Protein AF-A0A351Z0J1-F1 (afdb_monomer)

pLDDT: mean 97.78, std 1.74, range [86.5, 98.75]

Structure (mmCIF, N/CA/C/O backbone):
data_AF-A0A351Z0J1-F1
#
_entry.id   AF-A0A351Z0J1-F1
#
loop_
_atom_site.group_PDB
_atom_site.id
_atom_site.type_symbol
_atom_site.label_atom_id
_atom_site.label_alt_id
_atom_site.label_comp_id
_atom_site.label_asym_id
_atom_site.label_entity_id
_atom_site.label_seq_id
_atom_site.pdbx_PDB_ins_code
_atom_site.Cartn_x
_atom_site.Cartn_y
_atom_site.Cartn_z
_atom_site.occupancy
_a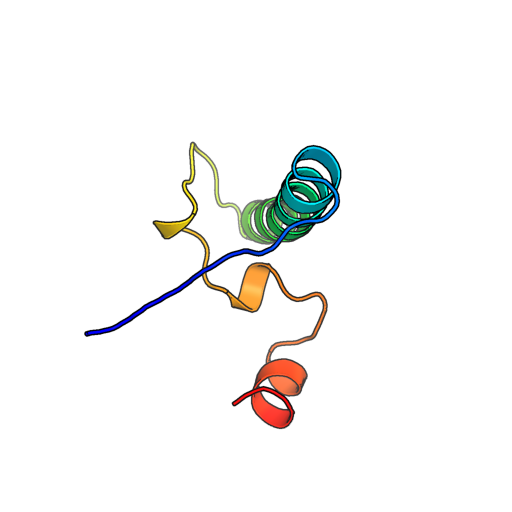tom_site.B_iso_or_equiv
_atom_site.auth_seq_id
_atom_site.auth_comp_id
_atom_site.auth_asym_id
_atom_site.auth_atom_id
_atom_site.pdbx_PDB_model_num
ATOM 1 N N . VAL A 1 1 ? 11.312 -19.811 -11.268 1.00 86.50 1 VAL A N 1
ATOM 2 C CA . VAL A 1 1 ? 11.762 -18.678 -10.425 1.00 86.50 1 VAL A CA 1
ATOM 3 C C . VAL A 1 1 ? 10.660 -17.632 -10.444 1.00 86.50 1 VAL A C 1
ATOM 5 O O . VAL A 1 1 ? 10.071 -17.457 -11.501 1.00 86.50 1 VAL A O 1
ATOM 8 N N . ILE A 1 2 ? 10.329 -17.017 -9.305 1.00 95.69 2 ILE A N 1
ATOM 9 C CA . ILE A 1 2 ? 9.406 -15.871 -9.245 1.00 95.69 2 ILE A CA 1
ATOM 10 C C . ILE A 1 2 ? 10.277 -14.616 -9.170 1.00 95.69 2 ILE A C 1
ATOM 12 O O . ILE A 1 2 ? 11.120 -14.531 -8.279 1.00 95.69 2 ILE A O 1
ATOM 16 N N . GLU A 1 3 ? 10.104 -13.685 -10.107 1.00 97.38 3 GLU A N 1
ATOM 17 C CA . GLU A 1 3 ? 10.932 -12.481 -10.233 1.00 97.38 3 GLU A CA 1
ATOM 18 C C . GLU A 1 3 ? 10.071 -11.216 -10.180 1.00 97.38 3 GLU A C 1
ATOM 20 O O . GLU A 1 3 ? 9.031 -11.132 -10.831 1.00 97.38 3 GLU A O 1
ATOM 25 N N . TYR A 1 4 ? 10.542 -10.226 -9.423 1.00 96.75 4 TYR A N 1
ATOM 26 C CA . TYR A 1 4 ? 9.978 -8.883 -9.364 1.00 96.75 4 TYR A CA 1
ATOM 27 C C . TYR A 1 4 ? 11.114 -7.874 -9.521 1.00 96.75 4 TYR A C 1
ATOM 29 O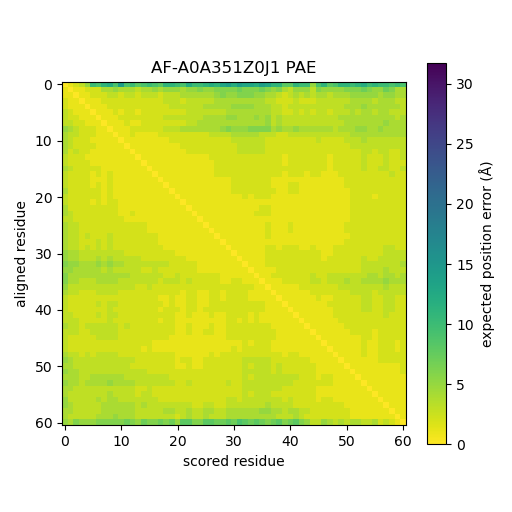 O . TYR A 1 4 ? 12.159 -8.014 -8.885 1.00 96.75 4 TYR A O 1
ATOM 37 N N . SER A 1 5 ? 10.910 -6.847 -10.341 1.00 97.38 5 SER A N 1
ATOM 38 C CA . SER A 1 5 ? 11.886 -5.779 -10.553 1.00 97.38 5 SER A CA 1
ATOM 39 C C . SER A 1 5 ? 11.204 -4.415 -10.588 1.00 97.38 5 SER A C 1
ATOM 41 O O . SER A 1 5 ? 10.012 -4.292 -10.872 1.00 97.38 5 SER A O 1
ATOM 43 N N . LEU A 1 6 ? 11.975 -3.378 -10.269 1.00 97.81 6 LEU A N 1
ATOM 44 C CA . LEU A 1 6 ? 11.556 -1.987 -10.370 1.00 97.81 6 LEU A CA 1
ATOM 45 C C . LEU A 1 6 ? 12.550 -1.252 -11.262 1.00 97.81 6 LEU A C 1
ATOM 47 O O . LEU A 1 6 ? 13.754 -1.272 -11.009 1.00 97.81 6 LEU A O 1
ATOM 51 N N . LYS A 1 7 ? 12.036 -0.564 -12.280 1.00 97.88 7 LYS A N 1
ATOM 52 C CA . LYS A 1 7 ? 12.783 0.426 -13.052 1.00 97.88 7 LYS A CA 1
ATOM 53 C C . LYS A 1 7 ? 12.181 1.788 -12.742 1.00 97.88 7 LYS A C 1
ATOM 55 O O . LYS A 1 7 ? 11.025 2.031 -13.071 1.00 97.88 7 LYS A O 1
ATOM 60 N N . LEU A 1 8 ? 12.945 2.634 -12.058 1.00 97.62 8 LEU A N 1
ATOM 61 C CA . LEU A 1 8 ? 12.458 3.898 -11.513 1.00 97.62 8 LEU A CA 1
ATOM 62 C C . LEU A 1 8 ? 13.226 5.065 -12.124 1.00 97.62 8 LEU A C 1
ATOM 64 O O . LEU A 1 8 ? 14.454 5.071 -12.079 1.00 97.62 8 LEU A O 1
ATOM 68 N N . ASP A 1 9 ? 12.502 6.077 -12.600 1.00 97.31 9 ASP A N 1
ATOM 69 C CA . ASP A 1 9 ? 13.109 7.356 -12.989 1.00 97.31 9 ASP A CA 1
ATOM 70 C C . ASP A 1 9 ? 13.508 8.171 -11.746 1.00 97.31 9 ASP A C 1
ATOM 72 O O . ASP A 1 9 ? 14.547 8.825 -11.721 1.00 97.31 9 ASP A O 1
ATOM 76 N N . SER A 1 10 ? 12.704 8.100 -10.675 1.00 98.06 10 SER A N 1
ATOM 77 C CA . SER A 1 10 ? 12.972 8.757 -9.392 1.00 98.06 10 SER A CA 1
ATOM 78 C C . SER A 1 10 ? 12.605 7.855 -8.216 1.00 98.06 10 SER A C 1
ATOM 80 O O . SER A 1 10 ? 11.430 7.632 -7.910 1.00 98.06 10 SER A O 1
ATOM 82 N N . ASN A 1 11 ? 13.629 7.358 -7.520 1.00 98.44 11 ASN A N 1
ATOM 83 C CA . ASN A 1 11 ? 13.457 6.528 -6.329 1.00 98.44 11 ASN A CA 1
ATOM 84 C C . ASN A 1 11 ? 12.727 7.262 -5.177 1.00 98.44 11 ASN A C 1
ATOM 86 O O . ASN A 1 11 ? 11.814 6.675 -4.588 1.00 98.44 11 ASN A O 1
ATOM 90 N N . PRO A 1 12 ? 13.026 8.546 -4.873 1.00 98.62 12 PRO A N 1
ATOM 91 C CA . PRO A 1 12 ? 12.286 9.286 -3.849 1.00 98.62 12 PRO A CA 1
ATOM 92 C C . PRO A 1 12 ? 10.802 9.471 -4.185 1.00 98.62 12 PRO A C 1
ATOM 94 O O . PRO A 1 12 ? 9.955 9.339 -3.300 1.00 98.62 12 PRO A O 1
ATOM 97 N N . ALA A 1 13 ? 10.473 9.740 -5.454 1.00 98.56 13 ALA A N 1
ATOM 98 C CA . ALA A 1 13 ? 9.085 9.906 -5.879 1.00 98.56 13 ALA A CA 1
ATOM 99 C C . ALA A 1 13 ? 8.307 8.5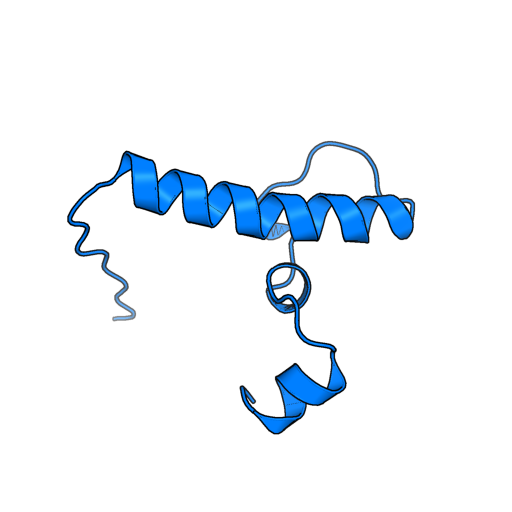91 -5.748 1.00 98.56 13 ALA A C 1
ATOM 101 O O . ALA A 1 13 ? 7.246 8.575 -5.128 1.00 98.56 13 ALA A O 1
ATOM 102 N N . PHE A 1 14 ? 8.875 7.482 -6.236 1.00 98.69 14 PHE A N 1
ATOM 103 C CA . PHE A 1 14 ? 8.266 6.157 -6.102 1.00 98.69 14 PHE A CA 1
ATOM 104 C C . PHE A 1 14 ? 8.048 5.779 -4.632 1.00 98.69 14 PHE A C 1
ATOM 106 O O . PHE A 1 14 ? 6.944 5.403 -4.239 1.00 98.69 14 PHE A O 1
ATOM 113 N N . THR A 1 15 ? 9.076 5.959 -3.797 1.00 98.50 15 THR A N 1
ATOM 114 C CA . THR A 1 15 ? 8.988 5.697 -2.353 1.00 98.50 15 THR A CA 1
ATOM 115 C C . THR A 1 15 ? 7.882 6.534 -1.708 1.00 98.50 15 THR A C 1
ATOM 117 O O . THR A 1 15 ? 7.081 6.014 -0.936 1.00 98.50 15 THR A O 1
ATOM 120 N N . SER A 1 16 ? 7.769 7.814 -2.070 1.00 98.69 16 SER A N 1
ATOM 121 C CA . SER A 1 16 ? 6.717 8.697 -1.555 1.00 98.69 16 SER A CA 1
ATOM 122 C C . SER A 1 16 ? 5.318 8.253 -1.993 1.00 98.69 16 SER A C 1
ATOM 124 O O . SER A 1 16 ? 4.390 8.285 -1.188 1.00 98.69 16 SER A O 1
ATOM 126 N N . SER A 1 17 ? 5.152 7.776 -3.231 1.00 98.56 17 SER A N 1
ATOM 127 C CA . SER A 1 17 ? 3.881 7.202 -3.694 1.00 98.56 17 SER A CA 1
ATOM 128 C C . SER A 1 17 ? 3.477 5.973 -2.876 1.00 98.56 17 SER A C 1
ATOM 130 O O . SER A 1 17 ? 2.311 5.849 -2.496 1.00 98.56 17 SER A O 1
ATOM 132 N N . VAL A 1 18 ? 4.438 5.103 -2.542 1.00 98.62 18 VAL A N 1
ATOM 133 C CA . VAL A 1 18 ? 4.206 3.961 -1.645 1.00 98.62 18 VAL A CA 1
ATOM 134 C C . VAL A 1 18 ? 3.782 4.451 -0.256 1.00 98.62 18 VAL A C 1
ATOM 136 O O . VAL A 1 18 ? 2.763 3.995 0.258 1.00 98.62 18 VAL A O 1
ATOM 139 N N . LEU A 1 19 ? 4.481 5.432 0.326 1.00 98.75 19 LEU A N 1
ATOM 140 C CA . LEU A 1 19 ? 4.120 6.004 1.632 1.00 98.75 19 LEU A CA 1
ATOM 141 C C . LEU A 1 19 ? 2.687 6.560 1.654 1.00 98.75 19 LEU A C 1
ATOM 143 O O . LEU A 1 19 ? 1.947 6.297 2.599 1.00 98.75 19 LEU A O 1
ATOM 147 N N . VAL A 1 20 ? 2.258 7.270 0.605 1.00 98.69 20 VAL A N 1
ATOM 148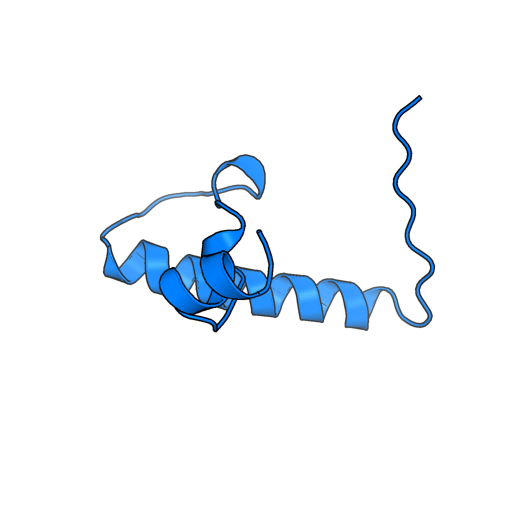 C CA . VAL A 1 20 ? 0.886 7.801 0.501 1.00 98.69 20 VAL A CA 1
ATOM 149 C C . VAL A 1 20 ? -0.152 6.676 0.408 1.00 98.69 20 VAL A C 1
ATOM 151 O O . VAL A 1 20 ? -1.220 6.772 1.018 1.00 98.69 20 VAL A O 1
ATOM 154 N N . ALA A 1 21 ? 0.144 5.588 -0.308 1.00 98.75 21 ALA A N 1
ATOM 155 C CA . ALA A 1 21 ? -0.736 4.420 -0.340 1.00 98.75 21 ALA A CA 1
ATOM 156 C C . ALA A 1 21 ? -0.871 3.765 1.047 1.00 98.75 21 ALA A C 1
ATOM 158 O O . ALA A 1 21 ? -1.983 3.438 1.465 1.00 98.75 21 ALA A O 1
ATOM 159 N N . TYR A 1 22 ? 0.228 3.653 1.797 1.00 98.75 22 TYR A N 1
ATOM 160 C CA . TYR A 1 22 ? 0.206 3.133 3.167 1.00 98.75 22 TYR A CA 1
ATOM 161 C C . TYR A 1 22 ? -0.449 4.090 4.169 1.00 98.75 22 TYR A C 1
ATOM 163 O O . TYR A 1 22 ? -1.109 3.628 5.095 1.00 98.75 22 TYR A O 1
ATOM 171 N N . ALA A 1 23 ? -0.373 5.408 3.974 1.00 98.75 23 ALA A N 1
ATOM 172 C CA . ALA A 1 23 ? -1.097 6.365 4.811 1.00 98.75 23 ALA A CA 1
ATOM 173 C C . ALA A 1 23 ? -2.622 6.136 4.763 1.00 98.75 23 ALA A C 1
ATOM 175 O O . ALA A 1 23 ? -3.294 6.213 5.793 1.00 98.75 23 ALA A O 1
ATOM 176 N N . ARG A 1 24 ? -3.172 5.772 3.592 1.00 98.69 24 ARG A N 1
ATOM 177 C CA . ARG A 1 24 ? -4.583 5.362 3.452 1.00 98.69 24 ARG A CA 1
ATOM 178 C C . ARG A 1 24 ? -4.897 4.113 4.270 1.00 98.69 24 ARG A C 1
ATOM 180 O O . ARG A 1 24 ? -5.931 4.073 4.937 1.00 98.69 24 ARG A O 1
ATOM 187 N N . ALA A 1 25 ? -4.010 3.121 4.233 1.00 98.69 25 ALA A N 1
ATOM 188 C CA . ALA A 1 25 ? -4.167 1.909 5.024 1.00 98.69 25 ALA A CA 1
ATOM 189 C C . ALA A 1 25 ? -4.175 2.218 6.524 1.00 98.69 25 ALA A C 1
ATOM 191 O O . ALA A 1 25 ? -5.120 1.845 7.214 1.00 98.69 25 ALA A O 1
ATOM 192 N N . VAL A 1 26 ? -3.189 2.986 7.001 1.00 98.44 26 VAL A N 1
ATOM 193 C CA . VAL A 1 26 ? -3.085 3.408 8.407 1.00 98.44 26 VAL A CA 1
ATOM 194 C C . VAL A 1 26 ? -4.351 4.134 8.861 1.00 98.44 26 VAL A C 1
ATOM 196 O O . VAL A 1 26 ? -4.870 3.839 9.935 1.00 98.44 26 VAL A O 1
ATOM 199 N N . TYR A 1 27 ? -4.890 5.039 8.038 1.00 98.62 27 TYR A N 1
ATOM 200 C CA . TYR A 1 27 ? -6.135 5.742 8.349 1.00 98.62 27 TYR A CA 1
ATOM 201 C C . TYR A 1 27 ? -7.320 4.783 8.543 1.00 98.62 27 TYR A C 1
ATOM 203 O O . TYR A 1 27 ? -8.045 4.892 9.530 1.00 98.62 27 TYR A O 1
ATOM 211 N N . ARG A 1 28 ? -7.516 3.827 7.628 1.00 98.31 28 ARG A N 1
ATOM 212 C CA . ARG A 1 28 ? -8.609 2.842 7.710 1.00 98.31 28 ARG A CA 1
ATOM 213 C C . ARG A 1 28 ? -8.451 1.914 8.915 1.00 98.31 28 ARG A C 1
ATOM 215 O O . ARG A 1 28 ? -9.378 1.786 9.705 1.00 98.31 28 ARG A O 1
ATOM 222 N N . MET A 1 29 ? -7.255 1.364 9.113 1.00 98.44 29 MET A N 1
ATOM 223 C CA . MET A 1 29 ? -6.946 0.497 10.254 1.00 98.44 29 MET A CA 1
ATOM 224 C C . MET A 1 29 ? -7.157 1.228 11.588 1.00 98.44 29 MET A C 1
ATOM 226 O O . MET A 1 29 ? -7.689 0.656 12.535 1.00 98.44 29 MET A O 1
ATOM 230 N N . ASN A 1 30 ? -6.809 2.517 11.661 1.00 98.50 30 ASN A N 1
ATOM 231 C CA . ASN A 1 30 ? -7.097 3.337 12.835 1.00 98.50 30 ASN A CA 1
ATOM 232 C C . ASN A 1 30 ? -8.607 3.506 13.075 1.00 98.50 30 ASN A C 1
ATOM 234 O O . ASN A 1 30 ? -9.049 3.412 14.219 1.00 98.50 30 ASN A O 1
ATOM 238 N N . LYS A 1 31 ? -9.409 3.710 12.020 1.00 98.38 31 LYS A N 1
ATOM 239 C CA . LYS A 1 31 ? -10.879 3.781 12.125 1.00 98.38 31 LYS A CA 1
ATOM 240 C C . LYS A 1 31 ? -11.511 2.480 12.614 1.00 98.38 31 LYS A C 1
ATOM 242 O O . LYS A 1 31 ? -12.549 2.529 13.262 1.00 98.38 31 LYS A O 1
ATOM 247 N N . GLU A 1 32 ? -10.869 1.350 12.358 1.00 98.25 32 GLU A N 1
ATOM 248 C CA . GLU A 1 32 ? -11.257 0.030 12.870 1.00 98.25 32 GLU A CA 1
ATOM 249 C C . GLU A 1 32 ? -10.745 -0.243 14.296 1.00 98.25 32 GLU A C 1
ATOM 251 O O . GLU A 1 32 ? -10.957 -1.326 14.835 1.00 98.25 32 GLU A O 1
ATOM 256 N N . GLY A 1 33 ? -10.063 0.720 14.925 1.00 98.56 33 GLY A N 1
ATOM 257 C CA . GLY A 1 33 ? -9.546 0.599 16.288 1.00 98.56 33 GLY A CA 1
ATOM 258 C C . GLY A 1 33 ? -8.197 -0.113 16.397 1.00 98.56 33 GLY A C 1
ATOM 259 O O . GLY A 1 33 ? -7.736 -0.383 17.506 1.00 98.56 33 GLY A O 1
ATOM 260 N N . GLN A 1 34 ? -7.529 -0.404 15.279 1.00 98.44 34 GLN A N 1
ATOM 261 C CA . GLN A 1 34 ? -6.203 -1.010 15.311 1.00 98.44 34 GLN A CA 1
ATOM 262 C C . GLN A 1 34 ? -5.146 0.007 15.769 1.00 98.44 34 GLN A C 1
ATOM 264 O O . GLN A 1 34 ? -5.128 1.161 15.335 1.00 98.44 34 GLN A O 1
ATOM 269 N N . THR A 1 35 ? -4.229 -0.439 16.631 1.00 97.81 35 THR A N 1
ATOM 270 C CA . THR A 1 35 ? -3.115 0.367 17.157 1.00 97.81 35 THR A CA 1
ATOM 271 C C . THR A 1 35 ? -1.810 -0.442 17.191 1.00 97.81 35 THR A C 1
ATOM 273 O O . THR A 1 35 ? -1.802 -1.649 16.928 1.00 97.81 35 THR A O 1
ATOM 276 N N . GLY A 1 36 ? -0.695 0.231 17.489 1.00 98.06 36 GLY A N 1
ATOM 277 C CA . GLY A 1 36 ? 0.639 -0.372 17.555 1.00 98.06 36 GLY A CA 1
ATOM 278 C C . GLY A 1 36 ? 1.421 -0.305 16.240 1.00 98.06 36 GLY A C 1
ATOM 279 O O . GLY A 1 36 ? 0.942 0.207 15.230 1.00 98.06 36 GLY A O 1
ATOM 280 N N . CYS A 1 37 ? 2.657 -0.806 16.272 1.00 97.88 37 CYS A N 1
ATOM 281 C CA . CYS A 1 37 ? 3.527 -0.857 15.098 1.00 97.88 37 CYS A CA 1
ATOM 282 C C . CYS A 1 37 ? 3.034 -1.922 14.106 1.00 97.88 37 CYS A C 1
ATOM 284 O O . CYS A 1 37 ? 2.666 -3.023 14.518 1.00 97.88 37 CYS A O 1
ATOM 286 N N . LYS A 1 38 ? 3.035 -1.585 12.812 1.00 98.00 38 LYS A N 1
ATOM 287 C CA . LYS A 1 38 ? 2.647 -2.461 11.700 1.00 98.00 38 LYS A CA 1
ATOM 288 C C . LYS A 1 38 ? 3.708 -2.389 10.612 1.00 98.00 38 LYS A C 1
ATOM 290 O O . LYS A 1 38 ? 4.274 -1.328 10.355 1.00 98.00 38 LYS A O 1
ATOM 295 N N . THR A 1 39 ?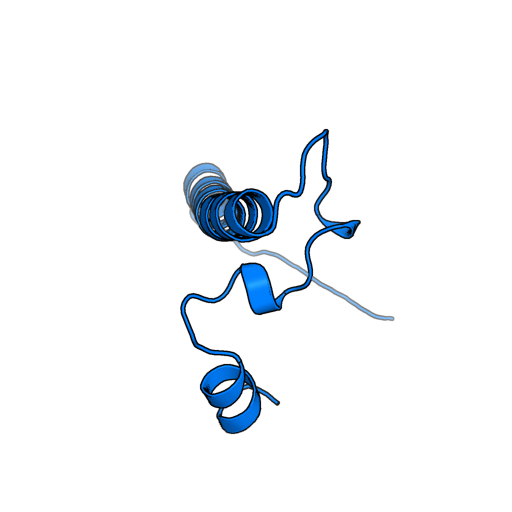 3.952 -3.514 9.967 1.00 98.50 39 THR A N 1
ATOM 296 C CA . THR A 1 39 ? 4.828 -3.646 8.806 1.00 98.50 39 THR A CA 1
ATOM 297 C C . THR A 1 39 ? 3.997 -3.882 7.548 1.00 98.50 39 THR 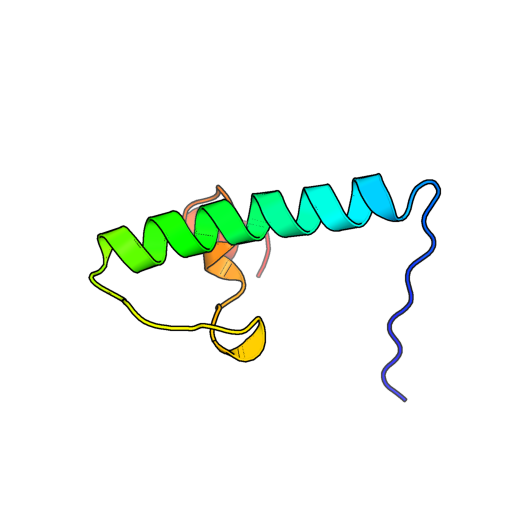A C 1
ATOM 299 O O . THR A 1 39 ? 2.787 -4.098 7.612 1.00 98.50 39 THR A O 1
ATOM 302 N N . VAL A 1 40 ? 4.644 -3.883 6.381 1.00 98.19 40 VAL A N 1
ATOM 303 C CA . VAL A 1 40 ? 3.981 -4.195 5.102 1.00 98.19 40 VAL A CA 1
ATOM 304 C C . VAL A 1 40 ? 3.348 -5.593 5.073 1.00 98.19 40 VAL A C 1
ATOM 306 O O . VAL A 1 40 ? 2.422 -5.820 4.305 1.00 98.19 40 VAL A O 1
ATOM 309 N N . PHE A 1 41 ? 3.798 -6.513 5.933 1.00 98.25 41 PHE A N 1
ATOM 310 C CA . PHE A 1 41 ? 3.233 -7.860 6.046 1.00 98.25 41 PHE A CA 1
ATOM 311 C C . PHE A 1 41 ? 1.909 -7.905 6.819 1.00 98.25 41 PHE A C 1
ATOM 313 O O . PHE A 1 41 ? 1.172 -8.879 6.701 1.00 98.25 41 PHE A O 1
ATOM 320 N N . ASP A 1 42 ? 1.581 -6.849 7.567 1.00 98.12 42 ASP A N 1
ATOM 321 C CA . ASP A 1 42 ? 0.349 -6.750 8.355 1.00 98.12 42 ASP A CA 1
ATOM 322 C C . ASP A 1 42 ? -0.791 -6.052 7.589 1.00 98.12 42 ASP A C 1
ATOM 324 O O . ASP A 1 42 ? -1.917 -5.971 8.081 1.00 98.12 42 ASP A O 1
ATOM 328 N N . VAL A 1 43 ? -0.510 -5.507 6.399 1.00 98.25 43 VAL A N 1
ATOM 329 C CA . VAL A 1 43 ? -1.443 -4.672 5.631 1.00 98.25 43 VAL A CA 1
ATOM 330 C C . VAL A 1 43 ? -1.926 -5.424 4.396 1.00 98.25 43 VAL A C 1
ATOM 332 O O . VAL A 1 43 ? -1.194 -5.585 3.420 1.00 98.25 43 VAL A O 1
ATOM 335 N N . ALA A 1 44 ? -3.192 -5.848 4.399 1.00 97.62 44 ALA A N 1
ATOM 336 C CA . ALA A 1 44 ? -3.781 -6.480 3.221 1.00 97.62 44 ALA A CA 1
ATOM 337 C C . ALA A 1 44 ? -3.846 -5.488 2.033 1.00 97.62 44 ALA A C 1
ATOM 339 O O . ALA A 1 44 ? -4.201 -4.322 2.240 1.00 97.62 44 ALA A O 1
ATOM 340 N N . PRO A 1 45 ? -3.600 -5.922 0.778 1.00 97.25 45 PRO A N 1
ATOM 341 C CA . PRO A 1 45 ? -3.558 -5.024 -0.385 1.00 97.25 45 PRO A CA 1
ATOM 342 C C . PRO A 1 45 ? -4.811 -4.157 -0.586 1.00 97.25 45 PRO A C 1
ATOM 344 O O . PRO A 1 45 ? -4.712 -3.027 -1.062 1.00 97.25 45 PRO A O 1
ATOM 347 N N . ALA A 1 46 ? -5.989 -4.636 -0.169 1.00 98.06 46 ALA A N 1
ATOM 348 C CA . ALA A 1 46 ? -7.243 -3.887 -0.262 1.00 98.06 46 ALA A CA 1
ATOM 349 C C . ALA A 1 46 ? -7.223 -2.553 0.514 1.00 98.06 46 ALA A C 1
ATOM 351 O O . ALA A 1 46 ? -7.873 -1.591 0.104 1.00 98.06 46 ALA A O 1
ATOM 352 N N . TYR A 1 47 ? -6.441 -2.448 1.595 1.00 98.38 47 TYR A N 1
ATOM 353 C CA . TYR A 1 47 ? -6.283 -1.199 2.348 1.00 98.38 47 TYR A CA 1
ATOM 354 C C . TYR A 1 47 ? -5.546 -0.110 1.560 1.00 98.38 47 TYR A C 1
ATOM 356 O O . TYR A 1 47 ? -5.744 1.078 1.823 1.00 98.38 47 TYR A O 1
ATOM 364 N N . LEU A 1 48 ? -4.714 -0.505 0.592 1.00 98.56 48 LEU A N 1
ATOM 365 C CA . LEU A 1 48 ? -3.921 0.414 -0.223 1.00 98.56 48 LEU A CA 1
ATOM 366 C C . LEU A 1 48 ? -4.761 1.067 -1.326 1.00 98.56 48 LEU A C 1
ATOM 368 O O . LEU A 1 48 ? -4.444 2.176 -1.756 1.00 98.56 48 LEU A O 1
ATOM 372 N N . SER A 1 49 ? -5.845 0.422 -1.766 1.00 97.94 49 SER A N 1
ATOM 373 C CA . SER A 1 49 ? -6.697 0.923 -2.846 1.00 97.94 49 SE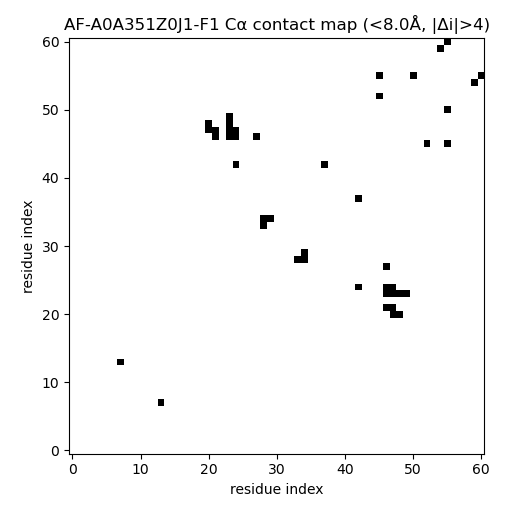R A CA 1
ATOM 374 C C . SER A 1 49 ? -7.728 1.942 -2.341 1.00 97.94 49 SER A C 1
ATOM 376 O O . SER A 1 49 ? -8.328 1.738 -1.281 1.00 97.94 49 SER A O 1
ATOM 378 N N . PRO A 1 50 ? -7.986 3.039 -3.079 1.00 97.38 50 PRO A N 1
ATOM 379 C CA . PRO A 1 50 ? -9.100 3.933 -2.774 1.00 97.38 50 PRO A CA 1
ATOM 380 C C . PRO A 1 50 ? -10.468 3.307 -3.084 1.00 97.38 50 PRO A C 1
ATOM 382 O O . PRO A 1 50 ? -11.454 3.760 -2.512 1.00 97.38 50 PRO A O 1
ATOM 385 N N . LEU A 1 51 ? -10.516 2.281 -3.939 1.00 97.75 51 LEU A N 1
ATOM 386 C CA . LEU A 1 51 ? -11.746 1.610 -4.358 1.00 97.75 51 LEU A CA 1
ATOM 387 C C . LEU A 1 51 ? -12.405 0.848 -3.200 1.00 97.75 51 LEU A C 1
ATOM 389 O O . LEU A 1 51 ? -11.739 0.424 -2.247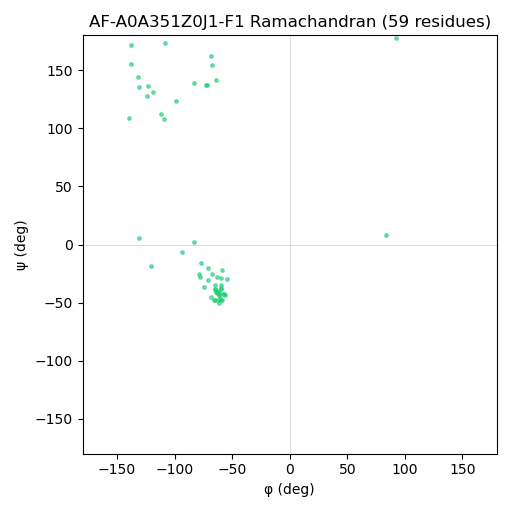 1.00 97.75 51 LEU A O 1
ATOM 393 N N . SER A 1 52 ? -13.717 0.661 -3.302 1.00 97.00 52 SER A N 1
ATOM 394 C CA . SER A 1 52 ? -14.483 -0.216 -2.420 1.00 97.00 52 SER A CA 1
ATOM 395 C C . SER A 1 52 ? -14.130 -1.690 -2.645 1.00 97.00 52 SER A C 1
ATOM 397 O O . SER A 1 52 ? -13.570 -2.078 -3.671 1.00 97.00 52 SER A O 1
ATOM 399 N N . GLY A 1 53 ? -14.482 -2.544 -1.679 1.00 96.81 53 GLY A N 1
ATOM 400 C CA . GLY A 1 53 ? -14.261 -3.986 -1.807 1.00 96.81 53 GLY A CA 1
ATOM 401 C C . GLY A 1 53 ? -14.986 -4.603 -3.010 1.00 96.81 53 GLY A C 1
ATOM 402 O O . GLY A 1 53 ? -14.440 -5.514 -3.629 1.00 96.81 53 GLY A O 1
ATOM 403 N N . ASP A 1 54 ? -16.177 -4.100 -3.355 1.00 98.12 54 ASP A N 1
ATOM 404 C CA . ASP A 1 54 ? -16.936 -4.550 -4.529 1.00 98.12 54 ASP A CA 1
ATOM 405 C C . ASP A 1 54 ? -16.246 -4.150 -5.837 1.00 98.12 54 ASP A C 1
ATOM 407 O O . ASP A 1 54 ? -16.073 -4.991 -6.714 1.00 98.12 54 ASP A O 1
ATOM 411 N N . GLU A 1 55 ? -15.765 -2.909 -5.947 1.00 98.38 55 GLU A N 1
ATOM 412 C CA . GLU A 1 55 ? -15.034 -2.436 -7.131 1.00 98.38 55 GLU A CA 1
ATOM 413 C C . GLU A 1 55 ? -13.712 -3.188 -7.335 1.00 98.38 55 GLU A C 1
ATOM 415 O O . GLU A 1 55 ? -13.373 -3.542 -8.463 1.00 98.38 55 GLU A O 1
ATOM 420 N N . ILE A 1 56 ? -12.973 -3.480 -6.256 1.00 98.19 56 ILE A N 1
ATOM 421 C CA . ILE A 1 56 ? -11.745 -4.289 -6.338 1.00 98.19 56 ILE A CA 1
ATOM 422 C C . ILE A 1 56 ? -12.071 -5.682 -6.886 1.00 98.19 56 ILE A C 1
ATOM 424 O O . ILE A 1 56 ? -11.382 -6.152 -7.787 1.00 98.19 56 ILE A O 1
ATOM 428 N N . ARG A 1 57 ? -13.128 -6.327 -6.375 1.00 97.81 57 ARG A N 1
ATOM 429 C CA . ARG A 1 57 ? -13.558 -7.650 -6.852 1.00 97.81 57 ARG A CA 1
ATOM 430 C C . ARG A 1 57 ? -14.045 -7.63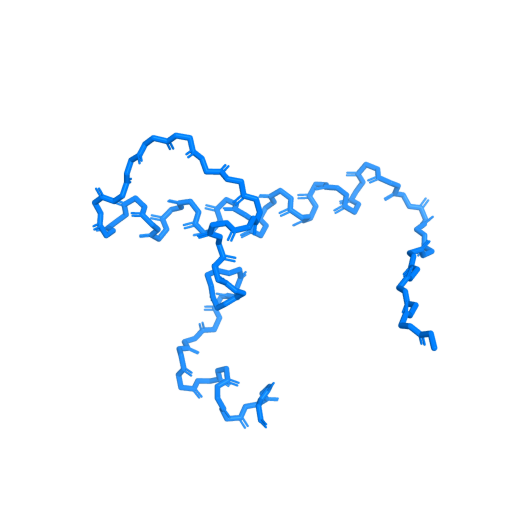7 -8.297 1.00 97.81 57 ARG A C 1
ATOM 432 O O . ARG A 1 57 ? -13.846 -8.621 -8.987 1.00 97.81 57 ARG A O 1
ATOM 439 N N . ALA A 1 58 ? -14.693 -6.564 -8.740 1.00 98.25 58 ALA A N 1
ATOM 440 C CA . ALA A 1 58 ? -15.251 -6.484 -10.086 1.00 98.25 58 ALA A CA 1
ATOM 441 C C . ALA A 1 58 ? -14.200 -6.199 -11.170 1.00 98.25 58 ALA A C 1
ATOM 443 O O . ALA A 1 58 ? -14.412 -6.544 -12.331 1.00 98.25 58 ALA A O 1
ATOM 444 N N . HIS A 1 59 ? -13.105 -5.521 -10.819 1.00 97.38 59 HIS A N 1
ATOM 445 C CA . HIS A 1 59 ? -12.168 -4.982 -11.808 1.00 97.38 59 HIS A CA 1
ATOM 446 C C . HIS A 1 59 ? -10.735 -5.513 -11.693 1.00 97.38 59 HIS A C 1
ATOM 448 O O . HIS A 1 59 ? -9.974 -5.354 -12.646 1.00 97.38 59 HIS A O 1
ATOM 454 N N . LEU A 1 60 ? -10.346 -6.095 -10.552 1.00 96.00 60 LEU A N 1
ATOM 455 C CA . LEU A 1 60 ? -8.958 -6.477 -10.250 1.00 96.00 60 LEU A CA 1
ATOM 456 C C . LEU A 1 60 ? -8.807 -7.926 -9.736 1.00 96.00 60 LEU A C 1
ATOM 458 O O . LEU A 1 60 ? -7.701 -8.304 -9.343 1.00 96.00 60 LEU A O 1
ATOM 462 N N . LEU A 1 61 ? -9.890 -8.714 -9.722 1.00 92.62 61 LEU A N 1
ATOM 463 C CA . LEU A 1 61 ? -9.932 -10.149 -9.406 1.00 92.62 61 LEU A CA 1
ATOM 464 C C . LEU A 1 61 ? -10.657 -10.903 -10.522 1.00 92.62 61 LEU A C 1
ATOM 466 O O . LEU A 1 61 ? -10.216 -12.033 -10.819 1.00 92.62 61 LEU A O 1
#

Solvent-accessible surface area (backbone atoms only — not comparable to full-atom values): 4018 Å² total; per-residue (Å²): 136,90,86,87,87,85,90,71,98,47,65,69,59,53,52,49,54,52,50,57,31,48,50,49,26,53,54,51,41,43,76,74,68,53,79,82,92,80,56,80,89,74,55,60,71,69,44,49,46,92,60,54,75,65,55,43,55,77,75,76,107

Secondary structure (DSSP, 8-state):
--------S-HHHHHHHHHHHHHHHHHHHHHTT--S---GGGS-GGGT-SS-HHHHHHH--

Nearest PDB structures (foldseek):
  5gz6-assembly1_B  TM=9.052E-01  e=1.165E-03  Ureibacillus thermosphaericus

Sequence (61 aa):
VIEYSLKLDSNPAFTSSVLVAYARAVYRMNKEGQTGCKTVFDVAPAYLSPLSGDEIRAHLL

Foldseek 3Di:
DDDDDDDDPDPVVVVVLVVVLVVQLVVVCVVVVDDDDDDPVRGDVVSSDPDDPVCCVVPVD

Mean predicted aligned error: 2.28 Å

Radius of gyration: 13.89 Å; Cα contacts (8 Å, |Δi|>4): 22; chains: 1; bounding box: 30×29×31 Å